Protein AF-A0A8S2DLD6-F1 (afdb_monomer_lite)

Organism: NCBI:txid1234261

Foldseek 3Di:
DQPAAADEEEFDDDPPDPPPPDDTPLRVLLVVVVVVVVDPHPDDHAYEYEYLPDDPVVCVVSVHPYYHNNDPVVCCVPHVD

Secondary structure (DSSP, 8-state):
-TT--EEEE----SS----TTPPPHHHHHHHHHHHHHHS--S-PPEEEEE-TT--HHHHHHTT-SEEESS-HHHHIIIII-

pLDDT: mean 81.91, std 12.62, range [45.53, 94.75]

Structure (mmCIF, N/CA/C/O backbone):
data_AF-A0A8S2DLD6-F1
#
_entry.id   AF-A0A8S2DLD6-F1
#
loop_
_atom_site.group_PDB
_atom_site.id
_atom_site.type_symbol
_atom_site.label_atom_id
_atom_site.label_alt_id
_atom_site.label_comp_id
_atom_site.label_asym_id
_atom_site.label_entity_id
_atom_site.label_seq_id
_atom_site.pdbx_PDB_ins_code
_atom_site.Cartn_x
_atom_site.Cartn_y
_atom_site.Cartn_z
_atom_site.occupancy
_atom_site.B_iso_or_equiv
_atom_site.auth_seq_id
_atom_site.auth_comp_id
_atom_site.auth_asym_id
_atom_site.auth_atom_id
_atom_site.pdbx_PDB_model_num
ATOM 1 N N . MET A 1 1 ? -14.342 9.445 8.074 1.00 60.38 1 MET A N 1
ATOM 2 C CA . MET A 1 1 ? -13.354 8.539 7.442 1.00 60.38 1 MET A CA 1
ATOM 3 C C . MET A 1 1 ? -13.900 7.135 7.194 1.00 60.38 1 MET A C 1
ATOM 5 O O . MET A 1 1 ? -13.350 6.455 6.345 1.00 60.38 1 MET A O 1
ATOM 9 N N . GLU A 1 2 ? -14.999 6.720 7.830 1.00 64.75 2 GLU A N 1
ATOM 10 C CA . GLU A 1 2 ? -15.489 5.327 7.807 1.00 64.75 2 GLU A CA 1
ATOM 11 C C . GLU A 1 2 ? -15.826 4.744 6.421 1.00 64.75 2 GLU A C 1
ATOM 13 O O . GLU A 1 2 ? -15.898 3.530 6.274 1.00 64.75 2 GLU A O 1
ATOM 18 N N . ASN A 1 3 ? -15.956 5.587 5.390 1.00 78.19 3 ASN A N 1
ATOM 19 C CA . ASN A 1 3 ? -16.303 5.166 4.030 1.00 78.19 3 ASN A CA 1
ATOM 20 C C . ASN A 1 3 ? -15.124 5.164 3.041 1.00 78.19 3 ASN A C 1
ATOM 22 O O . ASN A 1 3 ? -15.326 4.850 1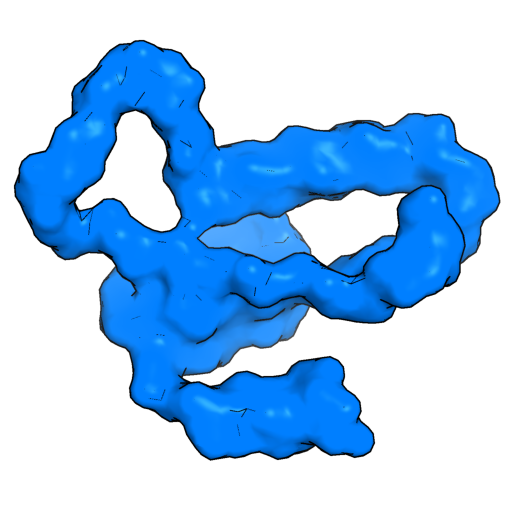.868 1.00 78.19 3 ASN A O 1
ATOM 26 N N . ILE A 1 4 ? -13.902 5.521 3.461 1.00 84.56 4 ILE A N 1
ATOM 27 C CA . ILE A 1 4 ? -12.740 5.442 2.561 1.00 84.56 4 ILE A CA 1
ATOM 28 C C . ILE A 1 4 ? -12.212 4.011 2.601 1.00 84.56 4 ILE A C 1
ATOM 30 O O . ILE A 1 4 ? -11.668 3.566 3.607 1.00 84.56 4 ILE A O 1
ATOM 34 N N . LYS A 1 5 ? -12.379 3.295 1.488 1.00 87.81 5 LYS A N 1
ATOM 35 C CA . LYS A 1 5 ? -11.952 1.895 1.351 1.00 87.81 5 LYS A CA 1
ATOM 36 C C . LYS A 1 5 ? -10.510 1.753 0.872 1.00 87.81 5 LYS A C 1
ATOM 38 O O . LYS A 1 5 ? -9.856 0.773 1.206 1.00 87.81 5 LYS A O 1
ATOM 43 N N . CYS A 1 6 ? -10.017 2.723 0.103 1.00 90.69 6 CYS A N 1
ATOM 44 C CA . CYS A 1 6 ? -8.704 2.661 -0.522 1.00 90.69 6 CYS A CA 1
ATOM 45 C C . CYS A 1 6 ? -8.078 4.052 -0.649 1.00 90.69 6 CYS A C 1
ATOM 47 O O . CYS A 1 6 ? -8.768 5.025 -0.955 1.00 90.69 6 CYS A O 1
ATOM 49 N N . VAL A 1 7 ? -6.761 4.123 -0.472 1.00 91.38 7 VAL A N 1
ATOM 50 C CA . VAL A 1 7 ? -5.920 5.276 -0.797 1.00 91.38 7 VAL A CA 1
ATOM 51 C C . VAL A 1 7 ? -4.906 4.830 -1.843 1.00 91.38 7 VAL A C 1
ATOM 53 O O . VAL A 1 7 ? -4.121 3.919 -1.595 1.00 91.38 7 VAL A O 1
ATOM 56 N N . ILE A 1 8 ? -4.933 5.465 -3.014 1.00 91.25 8 ILE A N 1
ATOM 57 C CA . ILE A 1 8 ? -4.022 5.165 -4.124 1.00 91.25 8 ILE A CA 1
ATOM 58 C C . ILE A 1 8 ? -3.095 6.361 -4.320 1.00 91.25 8 ILE A C 1
ATOM 60 O O . ILE A 1 8 ? -3.561 7.492 -4.444 1.00 91.25 8 ILE A O 1
ATOM 64 N N . THR A 1 9 ? -1.789 6.115 -4.366 1.00 90.19 9 THR A N 1
ATOM 65 C CA . THR A 1 9 ? -0.776 7.137 -4.658 1.00 90.19 9 THR A CA 1
ATOM 66 C C . THR A 1 9 ? 0.225 6.647 -5.705 1.00 90.19 9 THR A C 1
ATOM 68 O O . THR A 1 9 ? 0.247 5.470 -6.063 1.00 90.19 9 THR A O 1
ATOM 71 N N . SER A 1 10 ? 1.056 7.550 -6.215 1.00 87.44 10 SER A N 1
ATOM 72 C CA . SER A 1 10 ? 2.116 7.265 -7.186 1.00 87.44 10 SER A CA 1
ATOM 73 C C . SER A 1 10 ? 3.435 7.884 -6.735 1.00 87.44 10 SER A C 1
ATOM 75 O O . SER A 1 10 ? 3.440 8.904 -6.045 1.00 87.44 10 SER A O 1
ATOM 77 N N . MET A 1 11 ? 4.556 7.313 -7.175 1.00 81.31 11 MET A N 1
ATOM 78 C CA . MET A 1 11 ? 5.886 7.875 -6.933 1.00 81.31 11 MET A CA 1
ATOM 79 C C . MET A 1 11 ? 6.273 8.752 -8.122 1.00 81.31 11 MET A C 1
ATOM 81 O O . MET A 1 11 ? 6.209 8.301 -9.262 1.00 81.31 11 MET A O 1
ATOM 85 N N . MET A 1 12 ? 6.684 9.993 -7.871 1.00 68.00 12 MET A N 1
ATOM 86 C CA . MET A 1 12 ? 7.304 10.842 -8.887 1.00 68.00 12 MET A CA 1
ATOM 87 C C . MET A 1 12 ? 8.775 11.019 -8.520 1.00 68.00 12 MET A C 1
ATOM 89 O O . MET A 1 12 ? 9.107 11.852 -7.684 1.00 68.00 12 MET A O 1
ATOM 93 N N . GLU A 1 13 ? 9.657 10.237 -9.140 1.00 59.66 13 GLU A N 1
ATOM 94 C CA . GLU A 1 13 ? 11.105 10.441 -9.039 1.00 59.66 13 GLU A CA 1
ATOM 95 C C . GLU A 1 13 ? 11.651 10.865 -10.401 1.00 59.66 13 GLU A C 1
ATOM 97 O O . GLU A 1 13 ? 12.148 10.051 -11.174 1.00 59.66 13 GLU A O 1
ATOM 102 N N . ARG A 1 14 ? 11.492 12.146 -10.751 1.00 45.53 14 ARG A N 1
ATOM 103 C CA . ARG A 1 14 ? 12.170 12.722 -11.922 1.00 45.53 14 ARG A CA 1
ATOM 104 C C . ARG A 1 14 ? 12.251 14.237 -11.814 1.00 45.53 14 ARG A C 1
ATOM 106 O O . ARG A 1 14 ? 11.262 14.886 -12.127 1.00 45.53 14 ARG A O 1
ATOM 113 N N . ASP A 1 15 ? 13.361 14.778 -11.299 1.00 50.66 15 ASP A N 1
ATOM 114 C CA . ASP A 1 15 ? 13.674 16.226 -11.167 1.00 50.66 15 ASP A CA 1
ATOM 115 C C . ASP A 1 15 ? 12.546 17.142 -10.630 1.00 50.66 15 ASP A C 1
ATOM 117 O O . ASP A 1 15 ? 12.615 18.372 -10.660 1.00 50.66 15 ASP A O 1
ATOM 121 N N . GLY A 1 16 ? 11.482 16.549 -10.098 1.00 49.31 16 GLY A N 1
ATOM 122 C CA . GLY A 1 16 ? 10.232 17.201 -9.768 1.00 49.31 16 GLY A CA 1
ATOM 123 C C . GLY A 1 16 ? 10.334 17.751 -8.369 1.00 49.31 16 GLY A C 1
ATOM 124 O O . GLY A 1 16 ? 9.881 17.104 -7.434 1.00 49.31 16 GLY A O 1
ATOM 125 N N . ARG A 1 17 ? 10.985 18.914 -8.247 1.00 52.28 17 ARG A N 1
ATOM 126 C CA . ARG A 1 17 ? 10.939 19.812 -7.086 1.00 52.28 17 ARG A CA 1
ATOM 127 C C . ARG A 1 17 ? 10.813 19.050 -5.759 1.00 52.28 17 ARG A C 1
ATOM 129 O O . ARG A 1 17 ? 9.727 18.951 -5.185 1.00 52.28 17 ARG A O 1
ATOM 136 N N . ARG A 1 18 ? 11.955 18.621 -5.205 1.00 52.25 18 ARG A N 1
ATOM 137 C CA . ARG A 1 18 ? 12.123 18.512 -3.742 1.00 52.25 18 ARG A CA 1
ATOM 138 C C . ARG A 1 18 ? 11.998 19.919 -3.142 1.00 52.25 18 ARG A C 1
ATOM 140 O O . ARG A 1 18 ? 12.963 20.510 -2.670 1.00 52.25 18 ARG A O 1
ATOM 147 N N . GLU A 1 19 ? 10.813 20.507 -3.245 1.00 55.97 19 GLU A N 1
ATOM 148 C CA . GLU A 1 19 ? 10.462 21.723 -2.536 1.00 55.97 19 GLU A CA 1
ATOM 149 C C . GLU A 1 19 ? 10.420 21.365 -1.054 1.00 55.97 19 GLU A C 1
ATOM 151 O O . GLU A 1 19 ? 9.714 20.437 -0.645 1.00 55.97 19 GLU A O 1
ATOM 156 N N . ARG A 1 20 ? 11.217 22.075 -0.251 1.00 52.91 20 ARG A N 1
ATOM 157 C CA . ARG A 1 20 ? 11.209 21.927 1.206 1.00 52.91 20 ARG A CA 1
ATOM 158 C C . ARG A 1 20 ? 9.764 21.999 1.706 1.00 52.91 20 ARG A C 1
ATOM 160 O O . ARG A 1 20 ? 9.073 22.976 1.442 1.00 52.91 20 ARG A O 1
ATOM 167 N N . GLY A 1 21 ? 9.334 20.963 2.423 1.00 60.44 21 GLY A N 1
ATOM 168 C CA . GLY A 1 21 ? 8.001 20.885 3.026 1.00 60.44 21 GLY A CA 1
ATOM 169 C C . GLY A 1 21 ? 6.968 20.044 2.270 1.00 60.44 21 GLY A C 1
ATOM 170 O O . GLY A 1 21 ? 5.895 19.820 2.820 1.00 60.44 21 GLY A O 1
ATOM 171 N N . ARG A 1 22 ? 7.254 19.529 1.062 1.00 68.44 22 ARG A N 1
ATOM 172 C CA . ARG A 1 22 ? 6.360 18.560 0.400 1.00 68.44 22 ARG A CA 1
ATOM 173 C C . ARG A 1 22 ? 6.644 17.131 0.867 1.00 68.44 22 ARG A C 1
ATOM 175 O O . ARG A 1 22 ? 7.795 16.701 0.875 1.00 68.44 22 ARG A O 1
ATOM 182 N N . LEU A 1 23 ? 5.587 16.399 1.220 1.00 73.94 23 LEU A N 1
ATOM 183 C CA . LEU A 1 23 ? 5.657 14.972 1.538 1.00 73.94 23 LEU A CA 1
ATOM 184 C C . LEU A 1 23 ? 5.740 14.151 0.246 1.00 73.94 23 LEU A C 1
ATOM 186 O O . LEU A 1 23 ? 5.025 14.429 -0.719 1.00 73.94 23 LEU A O 1
ATOM 190 N N . SER A 1 24 ? 6.578 13.115 0.234 1.00 83.12 24 SER A N 1
ATOM 191 C CA . SER A 1 24 ? 6.500 12.068 -0.786 1.00 83.12 24 SER A CA 1
ATOM 192 C C . SER A 1 24 ? 5.188 11.285 -0.653 1.00 83.12 24 SER A C 1
ATOM 194 O O . SER A 1 24 ? 4.532 11.316 0.392 1.00 83.12 24 SER A O 1
ATOM 196 N N . GLY A 1 25 ? 4.817 10.529 -1.691 1.00 86.50 25 GLY A N 1
ATOM 197 C CA . GLY A 1 25 ? 3.639 9.659 -1.639 1.00 86.50 25 GLY A CA 1
ATOM 198 C C . GLY A 1 25 ? 3.663 8.702 -0.440 1.00 86.50 25 GLY A C 1
ATOM 199 O O . GLY A 1 25 ? 2.645 8.544 0.224 1.00 86.50 25 GLY A O 1
ATOM 200 N N . LEU A 1 26 ? 4.828 8.141 -0.098 1.00 90.06 26 LEU A N 1
ATOM 201 C CA . LEU A 1 26 ? 4.989 7.255 1.063 1.00 90.06 26 LEU A CA 1
ATOM 202 C C . LEU A 1 26 ? 4.871 8.002 2.398 1.00 90.06 26 LEU A C 1
ATOM 204 O O . LEU A 1 26 ? 4.179 7.539 3.301 1.00 90.06 26 LEU A O 1
ATOM 208 N N . GLN A 1 27 ? 5.468 9.191 2.506 1.00 88.88 27 GLN A N 1
ATOM 209 C CA . GLN A 1 27 ? 5.341 10.022 3.707 1.00 88.88 27 GLN A CA 1
ATOM 210 C C . GLN A 1 27 ? 3.889 10.470 3.937 1.00 88.88 27 GLN A C 1
ATOM 212 O O . GLN A 1 27 ? 3.418 10.502 5.071 1.00 88.88 27 GLN A O 1
ATOM 217 N N . MET A 1 28 ? 3.143 10.759 2.867 1.00 89.12 28 MET A N 1
ATOM 218 C CA . MET A 1 28 ? 1.707 11.033 2.950 1.00 89.12 28 MET A CA 1
ATOM 219 C C . MET A 1 28 ? 0.941 9.828 3.517 1.00 89.12 28 MET A C 1
ATOM 221 O O . MET A 1 28 ? 0.073 10.008 4.371 1.00 89.12 28 MET A O 1
ATOM 225 N N . LEU A 1 29 ? 1.263 8.602 3.088 1.00 92.31 29 LEU A N 1
ATOM 226 C CA . LEU A 1 29 ? 0.635 7.395 3.637 1.00 92.31 29 LEU A CA 1
ATOM 227 C C . LEU A 1 29 ? 0.943 7.218 5.129 1.00 92.31 29 LEU A C 1
ATOM 229 O O . LEU A 1 29 ? 0.066 6.797 5.885 1.00 92.31 29 LEU A O 1
ATOM 233 N N . ASP A 1 30 ? 2.147 7.573 5.582 1.00 91.88 30 ASP A N 1
ATOM 234 C CA . ASP A 1 30 ? 2.487 7.557 7.008 1.00 91.88 30 ASP A CA 1
ATOM 235 C C . ASP A 1 30 ? 1.614 8.506 7.829 1.00 91.88 30 ASP A C 1
ATOM 237 O O . ASP A 1 30 ? 1.087 8.102 8.869 1.00 91.88 30 ASP A O 1
ATOM 241 N N . GLU A 1 31 ? 1.399 9.731 7.349 1.00 90.75 31 GLU A N 1
ATOM 242 C CA . GLU A 1 31 ? 0.516 10.691 8.015 1.00 90.75 31 GLU A CA 1
ATOM 243 C C . GLU A 1 31 ? -0.945 10.229 8.011 1.00 90.75 31 GLU A C 1
ATOM 245 O O . GLU A 1 31 ? -1.609 10.269 9.049 1.00 90.75 31 GLU A O 1
ATOM 250 N N . ILE A 1 32 ? -1.435 9.682 6.893 1.00 89.81 32 ILE A N 1
ATOM 251 C CA . ILE A 1 32 ? -2.790 9.116 6.825 1.00 89.81 32 ILE A CA 1
ATOM 252 C C . ILE A 1 32 ? -2.948 7.988 7.845 1.00 89.81 32 ILE A C 1
ATOM 254 O O . ILE A 1 32 ? -3.944 7.963 8.564 1.00 89.81 32 ILE A O 1
ATOM 258 N N . LYS A 1 33 ? -1.969 7.083 7.974 1.00 89.94 33 LYS A N 1
ATOM 259 C CA . LYS A 1 33 ? -2.006 6.015 8.988 1.00 89.94 33 LYS A CA 1
ATOM 260 C C . LYS A 1 33 ? -2.049 6.574 10.410 1.00 89.94 33 LYS A C 1
ATOM 262 O O . LYS A 1 33 ? -2.764 6.016 11.241 1.00 89.94 33 LYS A O 1
ATOM 267 N N . LYS A 1 34 ? -1.298 7.639 10.716 1.00 90.56 34 LYS A N 1
ATOM 268 C CA . LYS A 1 34 ? -1.324 8.281 12.044 1.00 90.56 34 LYS A CA 1
ATOM 269 C C . LYS A 1 34 ? -2.708 8.842 12.356 1.00 90.56 34 LYS A C 1
ATOM 271 O O . LYS A 1 34 ? -3.240 8.546 13.421 1.00 90.56 34 LYS A O 1
ATOM 276 N N . ILE A 1 35 ? -3.303 9.569 11.411 1.00 89.00 35 ILE A N 1
ATOM 277 C CA . ILE A 1 35 ? -4.666 10.099 11.549 1.00 89.00 35 ILE A CA 1
ATOM 278 C C . ILE A 1 35 ? -5.655 8.942 11.714 1.00 89.00 35 ILE A C 1
ATOM 280 O O . ILE A 1 35 ? -6.491 8.964 12.610 1.00 89.00 35 ILE A O 1
ATOM 284 N N . TRP A 1 36 ? -5.515 7.882 10.915 1.00 88.56 36 TRP A N 1
ATOM 285 C CA . TRP A 1 36 ? -6.416 6.734 10.969 1.00 88.56 36 TRP A CA 1
ATOM 286 C C . TRP A 1 36 ? -6.390 6.023 12.322 1.00 88.56 36 TRP A C 1
ATOM 288 O O . TRP A 1 36 ? -7.443 5.682 12.851 1.00 88.56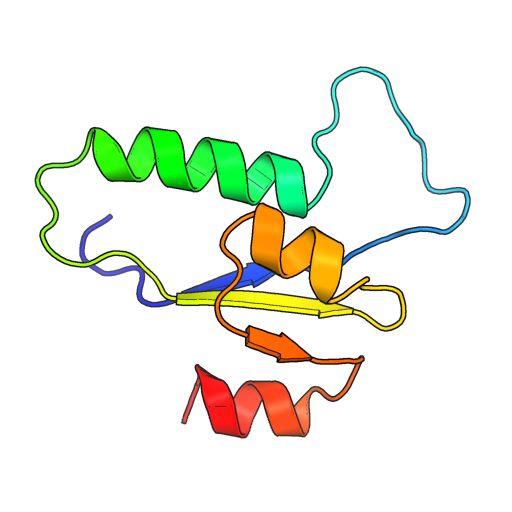 36 TRP A O 1
ATOM 298 N N . LYS A 1 37 ? -5.204 5.854 12.921 1.00 87.44 37 LYS A N 1
ATOM 299 C CA . LYS A 1 37 ? -5.045 5.276 14.268 1.00 87.44 37 LYS A CA 1
ATOM 300 C C . LYS A 1 37 ? -5.751 6.082 15.361 1.00 87.44 37 LYS A C 1
ATOM 302 O O . LYS A 1 37 ? -6.081 5.516 16.395 1.00 87.44 37 LYS A O 1
ATOM 307 N N . GLN A 1 38 ? -5.951 7.382 15.152 1.00 88.50 38 GLN A N 1
ATOM 308 C CA . GLN A 1 38 ? -6.662 8.256 16.090 1.00 88.50 38 GLN A CA 1
ATOM 309 C C . GLN A 1 38 ? -8.184 8.198 15.902 1.00 88.50 38 GLN A C 1
ATOM 311 O O . GLN A 1 38 ? -8.927 8.654 16.767 1.00 88.50 38 GLN A O 1
ATOM 316 N N . THR A 1 39 ? -8.664 7.636 14.790 1.00 83.62 39 THR A N 1
ATOM 317 C CA . THR A 1 39 ? -10.099 7.437 14.567 1.00 83.62 39 THR A CA 1
ATOM 318 C C . THR A 1 39 ? -10.589 6.165 15.258 1.00 83.62 39 THR A C 1
ATOM 320 O O . THR A 1 39 ? -9.892 5.155 15.280 1.00 83.62 39 THR A O 1
ATOM 323 N N . SER A 1 40 ? -11.829 6.164 15.757 1.00 74.69 40 SER A N 1
ATOM 324 C CA . SER A 1 40 ? -12.488 4.971 16.326 1.00 74.69 40 SER A CA 1
ATOM 325 C C . SER A 1 40 ? -12.905 3.932 15.269 1.00 74.69 40 SER A C 1
ATOM 327 O O . SER A 1 40 ? -13.687 3.023 15.550 1.00 74.69 40 SER A O 1
ATOM 329 N N . THR A 1 41 ? -12.401 4.063 14.040 1.00 77.19 41 THR A N 1
ATOM 330 C CA . THR A 1 41 ? -12.783 3.234 12.901 1.00 77.19 41 THR A CA 1
ATOM 331 C C . THR A 1 41 ? -12.119 1.861 13.002 1.00 77.19 41 THR A C 1
ATOM 333 O O . THR A 1 41 ? -10.895 1.759 13.041 1.00 77.19 41 THR A O 1
ATOM 336 N N . LYS A 1 42 ? -12.910 0.781 12.982 1.00 75.75 42 LYS A N 1
ATOM 337 C CA . LYS A 1 42 ? -12.382 -0.600 13.024 1.00 75.75 42 LYS A CA 1
ATOM 338 C C . LYS A 1 42 ? -11.629 -1.017 11.759 1.00 75.75 42 LYS A C 1
ATOM 340 O O . LYS A 1 42 ? -10.779 -1.901 11.819 1.00 75.75 42 LYS A O 1
ATOM 345 N N . HIS A 1 43 ? -11.952 -0.416 10.618 1.00 81.88 43 HIS A N 1
ATOM 346 C CA . HIS A 1 43 ? -11.389 -0.797 9.327 1.00 81.88 43 HIS A CA 1
ATOM 347 C C . HIS A 1 43 ? -10.368 0.236 8.865 1.00 81.88 43 HIS A C 1
ATOM 349 O O . HIS A 1 43 ? -10.662 1.431 8.845 1.00 81.88 43 HIS A O 1
ATOM 355 N N . ARG A 1 44 ? -9.171 -0.231 8.492 1.00 87.50 44 ARG A N 1
ATOM 356 C CA . ARG A 1 44 ? -8.170 0.584 7.794 1.00 87.50 44 ARG A CA 1
ATOM 357 C C . ARG A 1 44 ? -8.400 0.503 6.281 1.00 87.50 44 ARG A C 1
ATOM 359 O O . ARG A 1 44 ? -8.774 -0.573 5.811 1.00 87.50 44 ARG A O 1
ATOM 366 N N . PRO A 1 45 ? -8.157 1.581 5.523 1.00 89.81 45 PRO A N 1
ATOM 367 C CA . PRO A 1 45 ? -8.229 1.529 4.077 1.00 89.81 45 PRO A CA 1
ATOM 368 C C . PRO A 1 45 ? -7.075 0.683 3.539 1.00 89.81 45 PRO A C 1
ATOM 370 O O . PRO A 1 45 ? -6.016 0.563 4.170 1.00 89.81 45 PRO A O 1
ATOM 373 N N . LEU A 1 46 ? -7.288 0.140 2.347 1.00 92.56 46 LEU A N 1
ATOM 374 C CA . LEU A 1 46 ? -6.234 -0.440 1.533 1.00 92.56 46 LEU A CA 1
ATOM 375 C C . LEU A 1 46 ? -5.282 0.671 1.072 1.00 92.56 46 LEU A C 1
ATOM 377 O O . LEU A 1 46 ? -5.726 1.697 0.554 1.00 92.56 46 LEU A O 1
ATOM 381 N N . MET A 1 47 ? -3.983 0.477 1.259 1.00 94.75 47 MET A N 1
ATOM 382 C CA . MET A 1 47 ? -2.945 1.408 0.828 1.00 94.75 47 MET A CA 1
ATOM 383 C C . MET A 1 47 ? -2.297 0.883 -0.449 1.00 94.75 47 MET A C 1
ATOM 385 O O . MET A 1 47 ? -1.718 -0.202 -0.451 1.00 94.75 47 MET A O 1
ATOM 389 N N . VAL A 1 48 ? -2.375 1.646 -1.536 1.00 93.19 48 VAL A N 1
ATOM 390 C CA . VAL A 1 48 ? -1.923 1.205 -2.860 1.00 93.19 48 VAL A CA 1
ATOM 391 C C . VAL A 1 48 ? -0.946 2.208 -3.452 1.00 93.19 48 VAL A C 1
ATOM 393 O O . VAL A 1 48 ? -1.204 3.413 -3.474 1.00 93.19 48 VAL A O 1
ATOM 396 N N . VAL A 1 49 ? 0.158 1.703 -3.996 1.00 92.50 49 VAL A N 1
ATOM 397 C CA . VAL A 1 49 ? 1.086 2.481 -4.817 1.00 92.50 49 VAL A CA 1
ATOM 398 C C . VAL A 1 49 ? 1.002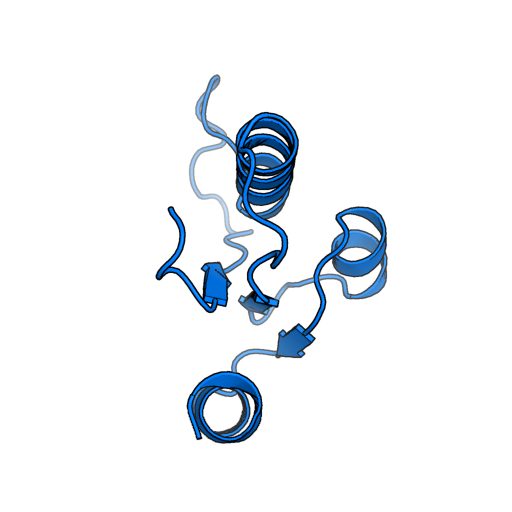 1.990 -6.255 1.00 92.50 49 VAL A C 1
ATOM 400 O O . VAL A 1 49 ? 1.287 0.831 -6.531 1.00 92.50 49 VAL A O 1
ATOM 403 N N . ASN A 1 50 ? 0.651 2.878 -7.182 1.00 91.00 50 ASN A N 1
ATOM 404 C CA . ASN A 1 50 ? 0.764 2.635 -8.616 1.00 91.00 50 ASN A CA 1
ATOM 405 C C . ASN A 1 50 ? 1.862 3.533 -9.193 1.00 91.00 50 ASN A C 1
ATOM 407 O O . ASN A 1 50 ? 1.655 4.735 -9.362 1.00 91.00 50 ASN A O 1
ATOM 411 N N . SER A 1 51 ? 3.040 2.975 -9.465 1.00 87.69 51 SER A N 1
ATOM 412 C CA . SER A 1 51 ? 4.160 3.742 -10.011 1.00 87.69 51 SER A CA 1
ATOM 413 C C . SER A 1 51 ? 5.138 2.895 -10.810 1.00 87.69 51 SER A C 1
ATOM 415 O O . SER A 1 51 ? 5.472 1.788 -10.404 1.00 87.69 51 SER A O 1
ATOM 417 N N . LEU A 1 52 ? 5.676 3.465 -11.893 1.00 85.00 52 LEU A N 1
ATOM 418 C CA . LEU A 1 52 ? 6.789 2.884 -12.654 1.00 85.00 52 LEU A CA 1
ATOM 419 C C . LEU A 1 52 ? 8.050 2.698 -11.803 1.00 85.00 52 LEU A C 1
ATOM 421 O O . LEU A 1 52 ? 8.799 1.753 -12.019 1.00 85.00 52 LEU A O 1
ATOM 425 N N . THR A 1 53 ? 8.290 3.613 -10.866 1.00 84.81 53 THR A N 1
ATOM 426 C CA . THR A 1 53 ? 9.557 3.722 -10.129 1.00 84.81 53 THR A CA 1
ATOM 427 C C . THR A 1 53 ? 9.435 3.298 -8.670 1.00 84.81 53 THR A C 1
ATOM 429 O O . THR A 1 53 ? 10.330 3.574 -7.879 1.00 84.81 53 THR A O 1
ATOM 432 N N . ALA A 1 54 ? 8.316 2.683 -8.273 1.00 88.12 54 ALA A N 1
ATOM 433 C CA . ALA A 1 54 ? 8.141 2.252 -6.893 1.00 88.12 54 ALA A CA 1
ATOM 434 C C . ALA A 1 54 ? 9.086 1.097 -6.554 1.00 88.12 54 ALA A C 1
ATOM 436 O O . ALA A 1 54 ? 9.037 0.031 -7.176 1.00 88.12 54 ALA A O 1
ATOM 437 N N . ASP A 1 55 ? 9.879 1.296 -5.505 1.00 89.81 55 ASP A N 1
ATOM 438 C CA . ASP A 1 55 ? 10.577 0.217 -4.825 1.00 89.81 55 ASP A CA 1
ATOM 439 C C . ASP A 1 55 ? 9.580 -0.537 -3.930 1.00 89.81 55 ASP A C 1
ATOM 441 O O . ASP A 1 55 ? 8.987 0.028 -3.006 1.00 89.81 55 ASP A O 1
ATOM 445 N N . ALA A 1 56 ? 9.367 -1.822 -4.219 1.00 89.81 56 ALA A N 1
ATOM 446 C CA . ALA A 1 56 ? 8.402 -2.645 -3.496 1.00 89.81 56 ALA A CA 1
ATOM 447 C C . ALA A 1 56 ? 8.809 -2.906 -2.036 1.00 89.81 56 ALA A C 1
ATOM 449 O O . ALA A 1 56 ? 7.936 -3.003 -1.171 1.00 89.81 56 ALA A O 1
ATOM 450 N N . TYR A 1 57 ? 10.111 -3.005 -1.752 1.00 92.50 57 TYR A N 1
ATOM 451 C CA . TYR A 1 57 ? 10.618 -3.195 -0.397 1.00 92.50 57 TYR A CA 1
ATOM 452 C C . TYR A 1 57 ? 10.365 -1.936 0.435 1.00 92.50 57 TYR A C 1
ATOM 454 O O . TYR A 1 57 ? 9.741 -2.017 1.494 1.00 92.50 57 TYR A O 1
ATOM 462 N N . GLN A 1 58 ? 10.715 -0.767 -0.105 1.00 92.12 58 GLN A N 1
ATOM 463 C CA . GLN A 1 58 ? 10.430 0.517 0.534 1.00 92.12 58 GLN A CA 1
ATOM 464 C C . GLN A 1 58 ? 8.921 0.700 0.770 1.00 92.12 58 GLN A C 1
ATOM 466 O O . GLN A 1 58 ? 8.489 1.035 1.871 1.00 92.12 58 GLN A O 1
ATOM 471 N N . CYS A 1 59 ? 8.084 0.421 -0.233 1.00 92.50 59 CYS A N 1
ATOM 472 C CA . CYS A 1 59 ? 6.627 0.498 -0.087 1.00 92.50 59 CYS A CA 1
ATOM 473 C C . CYS A 1 59 ? 6.112 -0.398 1.055 1.00 92.50 59 CYS A C 1
ATOM 475 O O . CYS A 1 59 ? 5.251 0.019 1.833 1.00 92.50 59 CYS A O 1
ATOM 477 N N . LYS A 1 60 ? 6.663 -1.609 1.197 1.00 92.69 60 LYS A N 1
ATOM 478 C CA . LYS A 1 60 ? 6.294 -2.544 2.264 1.00 92.69 60 LYS A CA 1
ATOM 479 C C . LYS A 1 60 ? 6.677 -2.026 3.652 1.00 92.69 60 LYS A C 1
ATOM 481 O O . LYS A 1 60 ? 5.875 -2.156 4.575 1.00 92.69 60 LYS A O 1
ATOM 486 N N . GLU A 1 61 ? 7.845 -1.405 3.807 1.00 93.94 61 GLU A N 1
ATOM 487 C CA . GLU A 1 61 ? 8.246 -0.761 5.071 1.00 93.94 61 GLU A CA 1
ATOM 488 C C . GLU A 1 61 ? 7.280 0.366 5.468 1.00 93.94 61 GLU A C 1
ATOM 490 O O . GLU A 1 61 ? 6.941 0.529 6.641 1.00 93.94 61 GLU A O 1
ATOM 495 N N . HIS A 1 62 ? 6.730 1.070 4.478 1.00 92.81 62 HIS A N 1
ATOM 496 C CA . HIS A 1 62 ? 5.674 2.063 4.670 1.00 92.81 62 HIS A CA 1
ATOM 497 C C . HIS A 1 62 ? 4.260 1.458 4.780 1.00 92.81 62 HIS A C 1
ATOM 499 O O . HIS A 1 62 ? 3.277 2.198 4.839 1.00 92.81 62 HIS A O 1
ATOM 505 N N . GLY A 1 63 ? 4.108 0.136 4.882 1.00 93.00 63 GLY A N 1
ATOM 506 C CA . GLY A 1 63 ? 2.812 -0.519 5.085 1.00 93.00 63 GLY A CA 1
ATOM 507 C C . GLY A 1 63 ? 1.848 -0.380 3.904 1.00 93.00 63 GLY A C 1
ATOM 508 O O . GLY A 1 63 ? 0.637 -0.338 4.114 1.00 93.00 63 GLY A O 1
ATOM 509 N N . VAL A 1 64 ? 2.379 -0.261 2.685 1.00 94.62 64 VAL A N 1
ATOM 510 C CA . VAL A 1 64 ? 1.600 -0.367 1.447 1.00 94.62 64 VAL A CA 1
ATOM 511 C C . VAL A 1 64 ? 1.150 -1.816 1.270 1.00 94.62 64 VAL A C 1
ATOM 513 O O . VAL A 1 64 ? 1.954 -2.739 1.392 1.00 94.62 64 VAL A O 1
ATOM 516 N N . ASP A 1 65 ? -0.131 -2.013 0.969 1.00 94.44 65 ASP A N 1
ATOM 517 C CA . ASP A 1 65 ? -0.730 -3.333 0.774 1.00 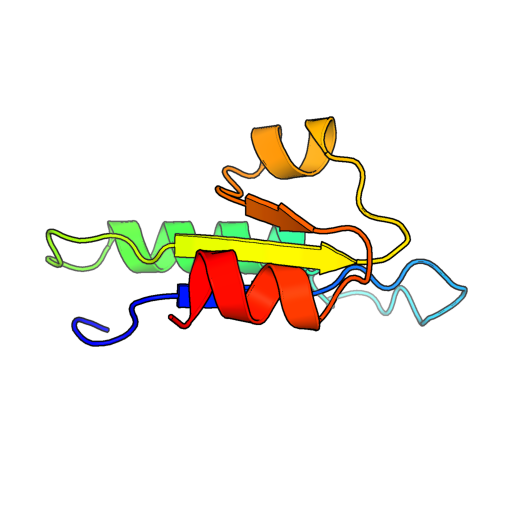94.44 65 ASP A CA 1
ATOM 518 C C . ASP A 1 65 ? -0.506 -3.862 -0.644 1.00 94.44 65 ASP A C 1
ATOM 520 O O . ASP A 1 65 ? -0.231 -5.046 -0.829 1.00 94.44 65 ASP A O 1
A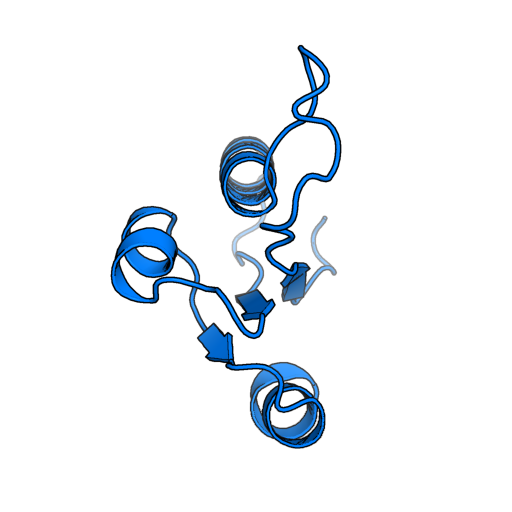TOM 524 N N . ILE A 1 66 ? -0.621 -2.987 -1.650 1.00 92.50 66 ILE A N 1
ATOM 525 C CA . ILE A 1 66 ? -0.482 -3.354 -3.063 1.00 92.50 66 ILE A CA 1
ATOM 526 C C . ILE A 1 66 ? 0.451 -2.372 -3.765 1.00 92.50 66 ILE A C 1
ATOM 528 O O . ILE A 1 66 ? 0.239 -1.159 -3.741 1.00 92.50 66 ILE A O 1
ATOM 532 N N . VAL A 1 67 ? 1.466 -2.912 -4.437 1.00 91.81 67 VAL A N 1
ATOM 533 C CA . VAL A 1 67 ? 2.359 -2.157 -5.320 1.00 91.81 67 VAL A CA 1
ATOM 534 C C . VAL A 1 67 ? 2.117 -2.621 -6.749 1.00 91.81 67 VAL A C 1
ATOM 536 O O . VAL A 1 67 ? 2.240 -3.807 -7.046 1.00 91.81 67 VAL A O 1
ATOM 539 N N . VAL A 1 68 ? 1.777 -1.688 -7.633 1.00 90.19 68 VAL A N 1
ATOM 540 C CA . VAL A 1 68 ? 1.569 -1.944 -9.057 1.00 90.19 68 VAL A CA 1
ATOM 541 C C . VAL A 1 68 ? 2.518 -1.089 -9.884 1.00 90.19 68 VAL A C 1
ATOM 543 O O . VAL A 1 68 ? 2.540 0.137 -9.774 1.00 90.19 68 VAL A O 1
ATOM 546 N N . HIS A 1 69 ? 3.272 -1.731 -10.771 1.00 89.12 69 HIS A N 1
ATOM 547 C CA . HIS A 1 69 ? 4.183 -1.049 -11.685 1.00 89.12 69 HIS A CA 1
ATOM 548 C C . HIS A 1 69 ? 3.456 -0.603 -12.951 1.00 89.12 69 HIS A C 1
ATOM 550 O O . HIS A 1 69 ? 3.400 -1.325 -13.942 1.00 89.12 69 HIS A O 1
ATOM 556 N N . ALA A 1 70 ? 2.862 0.593 -12.891 1.00 74.31 70 ALA A N 1
ATOM 557 C CA . ALA A 1 70 ? 2.287 1.330 -14.024 1.00 74.31 70 ALA A CA 1
ATOM 558 C C . ALA A 1 70 ? 1.274 0.572 -14.889 1.00 74.31 70 ALA A C 1
ATOM 560 O O . ALA A 1 70 ? 1.084 0.867 -16.070 1.00 74.31 70 ALA A O 1
ATOM 561 N N . ASN A 1 71 ? 0.583 -0.385 -14.286 1.00 80.88 71 ASN A N 1
ATOM 562 C CA . ASN A 1 71 ? -0.438 -1.170 -14.947 1.00 80.88 71 ASN A CA 1
ATOM 563 C C . ASN A 1 71 ? -1.808 -0.767 -14.402 1.00 80.88 71 ASN A C 1
ATOM 565 O O . ASN A 1 71 ? -2.313 -1.340 -13.439 1.00 80.88 71 ASN A O 1
ATOM 569 N N . ARG A 1 72 ? -2.411 0.250 -15.027 1.00 76.25 72 ARG A N 1
ATOM 570 C CA . ARG A 1 72 ? -3.729 0.769 -14.630 1.00 76.25 72 ARG A CA 1
ATOM 571 C C . ARG A 1 72 ? -4.803 -0.324 -14.623 1.00 76.25 72 ARG A C 1
ATOM 573 O O . ARG A 1 72 ? -5.608 -0.360 -13.698 1.00 76.25 72 ARG A O 1
ATOM 580 N N . SER A 1 73 ? -4.808 -1.204 -15.622 1.00 82.00 73 SER A N 1
ATOM 581 C CA . SER A 1 73 ? -5.776 -2.301 -15.716 1.00 82.00 73 SER A CA 1
ATOM 582 C C . SER A 1 73 ? -5.633 -3.281 -14.551 1.00 82.00 73 SER A C 1
ATOM 584 O O . SER A 1 73 ? -6.633 -3.742 -14.008 1.00 82.00 73 SER A O 1
ATOM 586 N N . LEU A 1 74 ? -4.398 -3.558 -14.124 1.00 80.12 74 LEU A N 1
ATOM 587 C CA . LEU A 1 74 ? -4.139 -4.404 -12.964 1.00 80.12 74 LEU A CA 1
ATOM 588 C C . LEU A 1 74 ? -4.591 -3.745 -11.657 1.00 80.12 74 LEU A C 1
ATOM 590 O O . LEU A 1 74 ? -5.203 -4.422 -10.838 1.00 80.12 74 LEU A O 1
ATOM 594 N N . VAL A 1 75 ? -4.349 -2.439 -11.484 1.00 81.56 75 VAL A N 1
ATOM 595 C CA . VAL A 1 75 ? -4.873 -1.690 -10.326 1.00 81.56 75 VAL A CA 1
ATOM 596 C C . VAL A 1 75 ? -6.390 -1.807 -10.264 1.00 81.56 75 VAL A C 1
ATOM 598 O O . VAL A 1 75 ? -6.921 -2.148 -9.216 1.00 81.56 75 VAL A O 1
ATOM 601 N N . GLN A 1 76 ? -7.088 -1.570 -11.378 1.00 79.75 76 GLN A N 1
ATOM 602 C CA . GLN A 1 76 ? -8.548 -1.650 -11.416 1.00 79.75 76 GLN A CA 1
ATOM 603 C C . GLN A 1 76 ? -9.048 -3.033 -10.974 1.00 79.75 76 GLN A C 1
ATOM 605 O O . GLN A 1 76 ? -9.855 -3.114 -10.054 1.00 79.75 76 GLN A O 1
ATOM 610 N N . LYS A 1 77 ? -8.459 -4.102 -11.521 1.00 81.62 77 LYS A N 1
ATOM 611 C CA . LYS A 1 77 ? -8.820 -5.486 -11.189 1.00 81.62 77 LYS A CA 1
ATOM 612 C C . LYS A 1 77 ? -8.522 -5.890 -9.738 1.00 81.62 77 LYS A C 1
ATOM 614 O O . LYS A 1 77 ? -9.180 -6.775 -9.214 1.00 81.62 77 LYS A O 1
ATOM 619 N N . GLN A 1 78 ? -7.465 -5.353 -9.127 1.00 78.38 78 GLN A N 1
ATOM 620 C CA . GLN A 1 78 ? -7.027 -5.774 -7.786 1.00 78.38 78 GLN A CA 1
ATOM 621 C C . GLN A 1 78 ? -7.595 -4.916 -6.651 1.00 78.38 78 GLN A C 1
ATOM 623 O O . GLN A 1 78 ? -7.526 -5.325 -5.494 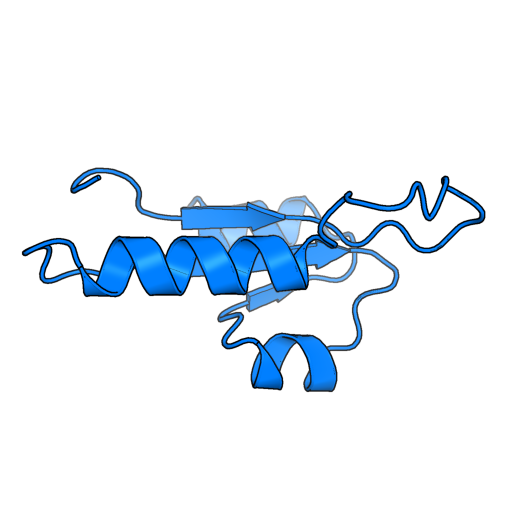1.00 78.38 78 GLN A O 1
ATOM 628 N N . VAL A 1 79 ? -8.063 -3.706 -6.962 1.00 80.81 79 VAL A N 1
ATOM 629 C CA . VAL A 1 79 ? -8.371 -2.671 -5.962 1.00 80.81 79 VAL A CA 1
ATOM 630 C C . VAL A 1 79 ? -9.802 -2.154 -6.069 1.00 80.81 79 VAL A C 1
ATOM 632 O O . VAL A 1 79 ? -10.382 -1.785 -5.048 1.00 80.81 79 VAL A O 1
ATOM 635 N N . ILE A 1 80 ? -10.334 -2.039 -7.289 1.00 75.38 80 ILE A N 1
ATOM 636 C CA . ILE A 1 80 ? -11.628 -1.393 -7.552 1.00 75.38 80 ILE A CA 1
ATOM 637 C C . ILE A 1 80 ? -12.731 -2.436 -7.738 1.00 75.38 80 ILE A C 1
ATOM 639 O O . ILE A 1 80 ? -13.816 -2.246 -7.184 1.00 75.38 80 ILE A O 1
ATOM 643 N N . ASP A 1 81 ? -12.443 -3.482 -8.514 1.00 67.94 81 ASP A N 1
ATOM 644 C CA . ASP A 1 81 ? -13.347 -4.604 -8.802 1.00 67.94 81 ASP A CA 1
ATOM 645 C C . ASP A 1 81 ? -13.345 -5.645 -7.665 1.00 67.94 81 ASP A C 1
ATOM 647 O O . ASP A 1 81 ? -14.440 -6.163 -7.346 1.00 67.94 81 ASP A O 1
#

Radius of gyration: 13.27 Å; chains: 1; bounding box: 30×28×32 Å

Sequence (81 aa):
MENIKCVITSMMERDGRRERGRLSGLQMLDEIKKIWKQTSTKHRPLMVVNSLTADAYQCKEHGVDIVVHANRSLVQKQVID